Protein AF-A0A1Q9L5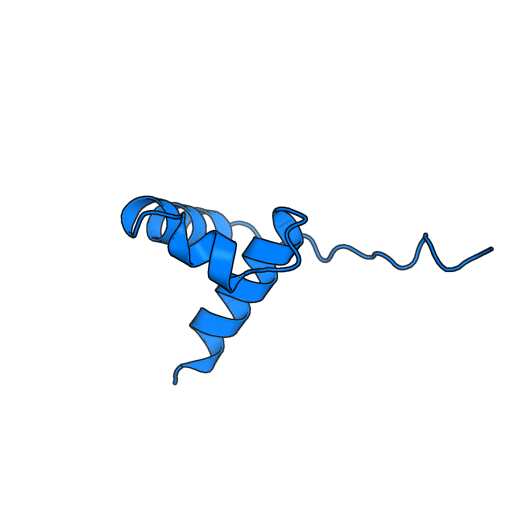H8-F1 (afdb_monomer_lite)

InterPro domains:
  IPR009350 Minor tail T [TIGR01715] (5-56)

Sequence (56 aa):
MFDGELSFALKLAREMGRPDWRAMLAGMSSTEYADWHRFYSTHYFHDVLLDMHFSG

Foldseek 3Di:
DCPVVVVLLCLVCVLVVHNCSVVVVVPDDPVRSVVSVVVCVPPPRPPPCPVVPPPD

Secondary structure (DSSP, 8-state):
--HHHHHHHHHHHHHTT-S-HHHHHHHS-HHHHHHHHHHTTTSPPP---TTSSS--

pLDDT: mean 77.89, std 13.16, range [45.78, 90.38]

Organism: Escherichia coli (NCBI:txid562)

Structure (mmCIF, N/CA/C/O backbone):
data_AF-A0A1Q9L5H8-F1
#
_entry.id   AF-A0A1Q9L5H8-F1
#
loop_
_atom_site.group_PDB
_atom_site.id
_atom_site.type_symbol
_atom_site.label_atom_id
_atom_site.label_alt_id
_atom_site.label_comp_id
_atom_site.label_asym_id
_atom_site.label_entity_id
_atom_site.label_seq_id
_atom_site.pdbx_PDB_ins_code
_atom_site.Cartn_x
_atom_site.Cartn_y
_atom_site.Cartn_z
_atom_site.occupancy
_atom_site.B_iso_or_equiv
_atom_site.auth_seq_id
_atom_site.auth_comp_id
_atom_site.auth_asym_id
_atom_site.auth_atom_id
_atom_site.pdbx_PDB_model_num
ATOM 1 N N . MET A 1 1 ? 4.401 -13.129 13.085 1.00 54.09 1 MET A N 1
ATOM 2 C CA . MET A 1 1 ? 3.674 -11.872 13.379 1.00 54.09 1 MET A CA 1
ATOM 3 C C . MET A 1 1 ? 3.898 -10.771 12.331 1.00 54.09 1 MET A C 1
ATOM 5 O O . MET A 1 1 ? 3.114 -9.842 12.325 1.00 54.09 1 MET A O 1
ATOM 9 N N . PHE A 1 2 ? 4.874 -10.887 11.412 1.00 56.03 2 PHE A N 1
ATOM 10 C CA . PHE A 1 2 ? 5.137 -9.896 10.343 1.00 56.03 2 PHE A CA 1
ATOM 11 C C . PHE A 1 2 ? 4.503 -10.218 8.973 1.00 56.03 2 PHE A C 1
ATOM 13 O O . PHE A 1 2 ? 4.698 -9.485 8.011 1.00 56.03 2 PHE A O 1
ATOM 20 N N . ASP A 1 3 ? 3.753 -11.317 8.861 1.00 66.56 3 ASP A N 1
ATOM 21 C CA . ASP A 1 3 ? 3.260 -11.813 7.567 1.00 66.56 3 ASP A CA 1
ATOM 22 C C . ASP A 1 3 ? 2.153 -10.921 6.965 1.00 66.56 3 ASP A C 1
ATOM 24 O O . ASP A 1 3 ? 2.097 -10.706 5.756 1.00 66.56 3 ASP A O 1
ATOM 28 N N . GLY A 1 4 ? 1.322 -10.310 7.819 1.00 75.25 4 GLY A N 1
ATOM 29 C CA . GLY A 1 4 ? 0.202 -9.466 7.391 1.00 75.25 4 GLY A CA 1
ATOM 30 C C . GLY A 1 4 ? 0.624 -8.158 6.717 1.00 75.25 4 GLY A C 1
ATOM 31 O O . GLY A 1 4 ? 0.028 -7.776 5.714 1.00 75.25 4 GLY A O 1
ATOM 32 N N . GLU A 1 5 ? 1.675 -7.502 7.215 1.00 81.69 5 GLU A N 1
ATOM 33 C CA . GLU A 1 5 ? 2.172 -6.236 6.651 1.00 81.69 5 GLU A CA 1
ATOM 34 C C . GLU A 1 5 ? 2.836 -6.445 5.287 1.00 81.69 5 GLU A C 1
ATOM 36 O O . GLU A 1 5 ? 2.581 -5.702 4.341 1.00 81.69 5 GLU A O 1
ATOM 41 N N . LEU A 1 6 ? 3.636 -7.509 5.155 1.00 83.69 6 LEU A N 1
ATOM 42 C CA . LEU A 1 6 ? 4.255 -7.870 3.882 1.00 83.69 6 LEU A CA 1
ATOM 43 C C . LEU A 1 6 ? 3.190 -8.253 2.844 1.00 83.69 6 LEU A C 1
ATOM 45 O O . LEU A 1 6 ? 3.246 -7.810 1.698 1.00 83.69 6 LEU A O 1
ATOM 49 N N . SER A 1 7 ? 2.192 -9.043 3.256 1.00 84.25 7 SER A N 1
ATOM 50 C CA . SER A 1 7 ? 1.061 -9.424 2.405 1.00 84.25 7 SER A CA 1
ATOM 51 C C . SER A 1 7 ? 0.261 -8.202 1.945 1.00 84.25 7 SER A C 1
ATOM 53 O O . SER A 1 7 ? -0.098 -8.108 0.770 1.00 84.25 7 SER A O 1
ATOM 55 N N . PHE A 1 8 ? 0.032 -7.234 2.837 1.00 85.81 8 PHE A N 1
ATOM 56 C CA . PHE A 1 8 ? -0.633 -5.976 2.508 1.00 85.81 8 PHE A CA 1
ATOM 57 C C . PHE A 1 8 ? 0.160 -5.166 1.479 1.00 85.81 8 PHE A C 1
ATOM 59 O O . PHE A 1 8 ? -0.393 -4.782 0.450 1.00 85.81 8 PHE A O 1
ATOM 66 N N . ALA A 1 9 ? 1.462 -4.968 1.702 1.00 86.12 9 ALA A N 1
ATOM 67 C CA . ALA A 1 9 ? 2.314 -4.226 0.778 1.00 86.12 9 ALA A CA 1
ATOM 68 C C . ALA A 1 9 ? 2.371 -4.872 -0.617 1.00 86.12 9 ALA A C 1
ATOM 70 O O . ALA A 1 9 ? 2.336 -4.167 -1.627 1.00 86.12 9 ALA A O 1
ATOM 71 N N . LEU A 1 10 ? 2.404 -6.207 -0.684 1.00 86.56 10 LEU A N 1
ATOM 72 C CA . LEU A 1 10 ? 2.352 -6.955 -1.942 1.00 86.56 10 LEU A CA 1
ATOM 73 C C . LEU A 1 10 ? 1.013 -6.776 -2.667 1.00 86.56 10 LEU A C 1
ATOM 75 O O . LEU A 1 10 ? 1.001 -6.562 -3.878 1.00 86.56 10 LEU A O 1
ATOM 79 N N . LYS A 1 11 ? -0.111 -6.844 -1.947 1.00 86.00 11 LYS A N 1
ATOM 80 C CA . LYS A 1 11 ? -1.449 -6.631 -2.523 1.00 86.00 11 LYS A CA 1
ATOM 81 C C . LYS A 1 11 ? -1.635 -5.194 -3.005 1.00 86.00 11 LYS A C 1
ATOM 83 O O . LYS A 1 11 ? -2.079 -4.992 -4.129 1.00 86.00 11 LYS A O 1
ATOM 88 N N . LEU A 1 12 ? -1.202 -4.215 -2.214 1.00 87.19 12 LEU A N 1
ATOM 89 C CA . LEU A 1 12 ? -1.251 -2.801 -2.577 1.00 87.19 12 LEU A CA 1
ATOM 90 C C . LEU A 1 12 ? -0.385 -2.495 -3.802 1.00 87.19 12 LEU A C 1
ATOM 92 O O . LEU A 1 12 ? -0.831 -1.799 -4.708 1.00 87.19 12 LEU A O 1
ATOM 96 N N . ALA A 1 13 ? 0.824 -3.054 -3.880 1.00 87.25 13 ALA A N 1
ATOM 97 C CA . ALA A 1 13 ? 1.676 -2.880 -5.053 1.00 87.25 13 ALA A CA 1
ATOM 98 C C . ALA A 1 13 ? 1.044 -3.473 -6.317 1.00 87.25 13 ALA A C 1
ATOM 100 O O . ALA A 1 13 ? 1.067 -2.835 -7.371 1.00 87.25 13 ALA A O 1
ATOM 101 N N . ARG A 1 14 ? 0.411 -4.647 -6.200 1.00 84.38 14 ARG A N 1
ATOM 102 C CA . ARG A 1 14 ? -0.328 -5.277 -7.303 1.00 84.38 14 ARG A CA 1
ATOM 103 C C . ARG A 1 14 ? -1.515 -4.434 -7.760 1.00 84.38 14 ARG A C 1
ATOM 105 O O . ARG A 1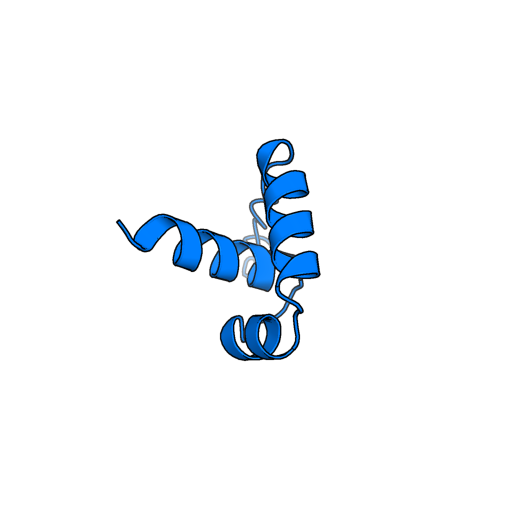 14 ? -1.674 -4.251 -8.961 1.00 84.38 14 ARG A O 1
ATOM 112 N N . GLU A 1 15 ? -2.287 -3.888 -6.828 1.00 85.75 15 GLU A N 1
ATOM 113 C CA . GLU A 1 15 ? -3.411 -2.986 -7.112 1.00 85.75 15 GLU A CA 1
ATOM 114 C C . GLU A 1 15 ? -2.953 -1.717 -7.853 1.00 85.75 15 GLU A C 1
ATOM 116 O O . GLU A 1 15 ? -3.586 -1.263 -8.801 1.00 85.75 15 GLU A O 1
ATOM 121 N N . MET A 1 16 ? -1.782 -1.186 -7.494 1.00 82.56 16 MET A N 1
ATOM 122 C CA . MET A 1 16 ? -1.164 -0.040 -8.174 1.00 82.56 16 MET A CA 1
ATOM 123 C C . MET A 1 16 ? -0.502 -0.405 -9.518 1.00 82.56 16 MET A C 1
ATOM 125 O O . MET A 1 16 ? 0.101 0.460 -10.160 1.00 82.56 16 MET A O 1
ATOM 129 N N . GLY A 1 17 ? -0.541 -1.676 -9.940 1.00 81.25 17 GLY A N 1
ATOM 130 C CA . GLY A 1 17 ? 0.133 -2.166 -11.149 1.00 81.25 17 GLY A CA 1
ATOM 131 C C . GLY A 1 17 ? 1.664 -2.111 -11.069 1.00 81.25 17 GLY A C 1
ATOM 132 O O . GLY A 1 17 ? 2.348 -2.068 -12.094 1.00 81.25 17 GLY A O 1
ATOM 133 N N . ARG A 1 18 ? 2.224 -2.065 -9.855 1.00 82.50 18 ARG A N 1
ATOM 134 C CA . ARG A 1 18 ? 3.662 -1.958 -9.589 1.00 82.50 18 ARG A CA 1
ATOM 135 C C . ARG A 1 18 ? 4.205 -3.339 -9.196 1.00 82.50 18 ARG A C 1
ATOM 137 O O . ARG A 1 18 ? 3.852 -3.841 -8.131 1.00 82.50 18 ARG A O 1
ATOM 144 N N . PRO A 1 19 ? 5.097 -3.954 -9.992 1.00 77.81 19 PRO A N 1
ATOM 145 C CA . PRO A 1 19 ? 5.743 -5.207 -9.594 1.00 77.81 19 PRO A CA 1
ATOM 146 C C . PRO A 1 19 ? 6.698 -5.015 -8.398 1.00 77.81 19 PRO A C 1
ATOM 148 O O . PRO A 1 19 ? 6.889 -5.929 -7.597 1.00 77.81 19 PRO A O 1
ATOM 151 N N . ASP A 1 20 ? 7.248 -3.808 -8.228 1.00 86.69 20 ASP A N 1
ATOM 152 C CA . ASP A 1 20 ? 8.231 -3.481 -7.193 1.00 86.69 20 ASP A CA 1
ATOM 153 C C . ASP A 1 20 ? 7.604 -2.833 -5.951 1.00 86.69 20 ASP A C 1
ATOM 155 O O . ASP A 1 20 ? 7.692 -1.620 -5.731 1.00 86.69 20 ASP A O 1
ATOM 159 N N . TRP A 1 21 ? 7.022 -3.657 -5.075 1.00 86.25 21 TRP A N 1
ATOM 160 C CA . TRP A 1 21 ? 6.440 -3.199 -3.804 1.00 86.25 21 TRP A CA 1
ATOM 161 C C . TRP A 1 21 ? 7.451 -2.473 -2.903 1.00 86.25 21 TRP A C 1
ATOM 163 O O . TRP A 1 21 ? 7.093 -1.528 -2.209 1.00 86.25 21 TRP A O 1
ATOM 173 N N . ARG A 1 22 ? 8.733 -2.857 -2.945 1.00 87.19 22 ARG A N 1
ATOM 174 C CA . ARG A 1 22 ? 9.802 -2.214 -2.159 1.00 87.19 22 ARG A 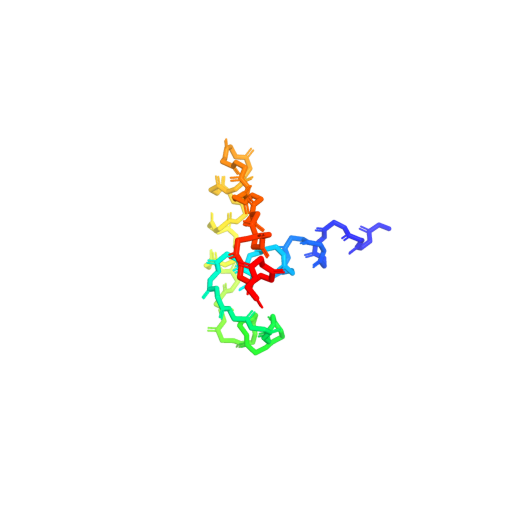CA 1
ATOM 175 C C . ARG A 1 22 ? 10.058 -0.779 -2.603 1.00 87.19 22 ARG A C 1
ATOM 177 O O . ARG A 1 22 ? 10.232 0.088 -1.757 1.00 87.19 22 ARG A O 1
ATOM 184 N N . ALA A 1 23 ? 10.088 -0.539 -3.914 1.00 88.38 23 ALA A N 1
ATOM 185 C CA . ALA A 1 23 ? 10.263 0.800 -4.469 1.00 88.38 23 ALA A CA 1
ATOM 186 C C . ALA A 1 23 ? 9.022 1.661 -4.210 1.00 88.38 23 ALA A C 1
ATOM 188 O O . ALA A 1 23 ? 9.152 2.834 -3.872 1.00 88.38 23 ALA A O 1
ATOM 189 N N . MET A 1 24 ? 7.830 1.057 -4.290 1.00 86.88 24 MET A N 1
ATOM 190 C CA . MET A 1 24 ? 6.584 1.718 -3.907 1.00 86.88 24 MET A CA 1
ATOM 191 C C . MET A 1 24 ? 6.606 2.138 -2.433 1.00 86.88 24 MET A C 1
ATOM 193 O O . MET A 1 24 ? 6.363 3.302 -2.146 1.00 86.88 24 MET A O 1
ATOM 197 N N . LEU A 1 25 ? 6.955 1.233 -1.512 1.00 86.75 25 LEU A N 1
ATOM 198 C CA . LEU A 1 25 ? 7.058 1.558 -0.087 1.00 86.75 25 LEU A CA 1
ATOM 199 C C . LEU A 1 25 ? 8.146 2.594 0.201 1.00 86.75 25 LEU A C 1
ATOM 201 O O . LEU A 1 25 ? 7.927 3.487 1.005 1.00 86.75 25 LEU A O 1
ATOM 205 N N . ALA A 1 26 ? 9.304 2.501 -0.456 1.00 87.81 26 ALA A N 1
ATOM 206 C CA . ALA A 1 26 ? 10.390 3.463 -0.271 1.00 87.81 26 ALA A CA 1
ATOM 207 C C . ALA A 1 26 ? 10.021 4.880 -0.746 1.00 87.81 26 ALA A C 1
ATOM 209 O O . ALA A 1 26 ? 10.574 5.854 -0.240 1.00 87.81 26 ALA A O 1
ATOM 210 N N . GLY A 1 27 ? 9.110 4.994 -1.717 1.00 86.75 27 GLY A N 1
ATOM 211 C CA . GLY A 1 27 ? 8.578 6.270 -2.195 1.00 86.75 27 GLY A CA 1
ATOM 212 C C . GLY A 1 27 ? 7.321 6.749 -1.466 1.00 86.75 27 GLY A C 1
ATOM 213 O O . GLY A 1 27 ? 6.916 7.887 -1.683 1.00 86.75 27 GLY A O 1
ATOM 214 N N . MET A 1 28 ? 6.701 5.910 -0.633 1.00 87.44 28 MET A N 1
ATOM 215 C CA . MET A 1 28 ? 5.439 6.203 0.045 1.00 87.44 28 MET A CA 1
ATOM 216 C C . MET A 1 28 ? 5.708 6.680 1.471 1.00 87.44 28 MET A C 1
ATOM 218 O O . MET A 1 28 ? 6.443 6.046 2.230 1.00 87.44 28 MET A O 1
ATOM 222 N N . SER A 1 29 ? 5.102 7.799 1.858 1.00 87.75 29 SER A N 1
ATOM 223 C CA . SER A 1 29 ? 5.209 8.289 3.230 1.00 87.75 29 SER A CA 1
ATOM 224 C C . SER A 1 29 ? 4.480 7.363 4.206 1.00 87.75 29 SER A C 1
ATOM 226 O O . SER A 1 29 ? 3.462 6.754 3.872 1.00 87.75 29 SER A O 1
ATOM 228 N N . SER A 1 30 ? 4.942 7.309 5.457 1.00 83.25 30 SER A N 1
ATOM 229 C CA . SER A 1 30 ? 4.299 6.543 6.534 1.00 83.25 30 SER A CA 1
ATOM 230 C C . SER A 1 30 ? 2.814 6.894 6.688 1.00 83.25 30 SER A C 1
ATOM 232 O O . SER A 1 30 ? 1.994 6.031 6.992 1.00 83.25 30 SER A O 1
ATOM 234 N N . THR A 1 31 ? 2.462 8.162 6.453 1.00 88.56 31 THR A N 1
ATOM 235 C CA . THR A 1 31 ? 1.080 8.657 6.510 1.00 88.56 31 THR A CA 1
ATOM 236 C C . THR A 1 31 ? 0.245 8.146 5.340 1.00 88.56 31 THR A C 1
ATOM 238 O O . THR A 1 31 ? -0.897 7.751 5.543 1.00 88.56 31 THR A O 1
ATOM 241 N N . GLU A 1 32 ? 0.817 8.112 4.133 1.00 88.94 32 GLU A N 1
ATOM 242 C CA . GLU A 1 32 ? 0.145 7.565 2.950 1.00 88.94 32 GLU A CA 1
ATOM 243 C C . GLU A 1 32 ? -0.094 6.066 3.120 1.00 88.94 32 GLU A C 1
ATOM 245 O O . GLU A 1 32 ? -1.198 5.587 2.884 1.00 88.94 32 GLU A O 1
ATOM 250 N N . TYR A 1 33 ? 0.901 5.326 3.612 1.00 86.31 33 TYR A N 1
ATOM 251 C CA . TYR A 1 33 ? 0.752 3.898 3.886 1.00 86.31 33 TYR A CA 1
ATOM 252 C C . TYR A 1 33 ? -0.349 3.615 4.922 1.00 86.31 33 TYR A C 1
ATOM 254 O O . TYR A 1 33 ? -1.169 2.715 4.734 1.00 86.31 33 TYR A O 1
ATOM 262 N N . ALA A 1 34 ? -0.413 4.412 5.994 1.00 87.94 34 ALA A N 1
ATOM 263 C CA . ALA A 1 34 ? -1.467 4.307 7.002 1.00 87.94 34 ALA A CA 1
ATOM 264 C C . ALA A 1 34 ? -2.861 4.651 6.445 1.00 87.94 34 ALA A C 1
ATOM 266 O O . ALA A 1 34 ? -3.846 4.019 6.837 1.00 87.94 34 ALA A O 1
ATOM 267 N N . ASP A 1 35 ? -2.952 5.615 5.526 1.00 90.38 35 ASP A N 1
ATOM 268 C CA . ASP A 1 35 ? -4.204 5.971 4.857 1.00 90.38 35 ASP A CA 1
ATOM 269 C C . ASP A 1 35 ? -4.707 4.823 3.969 1.00 90.38 35 ASP A C 1
ATOM 271 O O . ASP A 1 35 ? -5.847 4.377 4.125 1.00 90.38 35 ASP A O 1
ATOM 275 N N . TRP A 1 36 ? -3.824 4.225 3.160 1.00 89.19 36 TRP A N 1
ATOM 276 C CA . TRP A 1 36 ? -4.141 3.022 2.383 1.00 89.19 36 TRP A CA 1
ATOM 277 C C . TRP A 1 36 ? -4.569 1.858 3.272 1.00 89.19 36 TRP A C 1
ATOM 279 O O . TRP A 1 36 ? -5.537 1.167 2.959 1.00 89.19 36 TRP A O 1
ATOM 289 N N . HIS A 1 37 ? -3.889 1.649 4.400 1.00 86.94 37 HIS A N 1
ATOM 290 C CA . HIS A 1 37 ? -4.255 0.604 5.353 1.00 86.94 37 HIS A CA 1
ATOM 291 C C . HIS A 1 37 ? -5.649 0.835 5.950 1.00 86.94 37 HIS A C 1
ATOM 293 O O . HIS A 1 37 ? -6.409 -0.113 6.148 1.00 86.94 37 HIS A O 1
ATOM 299 N N . ARG A 1 38 ? -6.029 2.093 6.202 1.00 88.12 38 ARG A N 1
ATOM 300 C CA . ARG A 1 38 ? -7.373 2.449 6.676 1.00 88.12 38 ARG A CA 1
ATOM 301 C C . ARG A 1 38 ? -8.427 2.273 5.584 1.00 88.12 38 ARG A C 1
ATOM 303 O O . ARG A 1 38 ? -9.515 1.781 5.876 1.00 88.12 38 ARG A O 1
ATOM 310 N N . PHE A 1 39 ? -8.100 2.628 4.347 1.00 87.38 39 PHE A N 1
ATOM 311 C CA . PHE A 1 39 ? -8.977 2.470 3.191 1.00 87.38 39 PHE A CA 1
ATOM 312 C C . PHE A 1 39 ? -9.273 0.991 2.893 1.00 87.38 39 PHE A C 1
ATOM 314 O O . PHE A 1 39 ? -10.436 0.592 2.802 1.00 87.38 39 PHE A O 1
ATOM 321 N N . TYR A 1 40 ? -8.232 0.156 2.843 1.00 84.94 40 TYR A N 1
ATOM 322 C CA . TYR A 1 40 ? -8.334 -1.289 2.603 1.00 84.94 40 TYR A CA 1
ATOM 323 C C . TYR A 1 40 ? -8.697 -2.109 3.854 1.00 84.94 40 TYR A C 1
ATOM 325 O O . TYR A 1 40 ? -8.839 -3.328 3.796 1.00 84.94 40 TYR A O 1
ATOM 333 N N . SER A 1 41 ? -8.890 -1.456 5.004 1.00 82.25 41 SER A N 1
ATOM 334 C CA . SER A 1 41 ? -9.512 -2.097 6.167 1.00 82.25 41 SER A CA 1
ATOM 335 C C . SER A 1 41 ? -11.015 -2.304 5.966 1.00 82.25 41 SER A C 1
ATOM 337 O O . SER A 1 41 ? -11.600 -3.153 6.637 1.00 82.25 41 SER A O 1
ATOM 339 N N . THR A 1 42 ? -11.646 -1.514 5.095 1.00 82.88 42 THR A N 1
ATOM 340 C CA . THR A 1 42 ? -13.077 -1.609 4.764 1.00 82.88 42 THR A CA 1
ATOM 341 C C . THR A 1 42 ? -13.322 -1.962 3.302 1.00 82.88 42 THR A C 1
ATOM 343 O O . THR A 1 42 ? -14.378 -2.507 2.985 1.00 82.88 42 THR A O 1
ATOM 346 N N . HIS A 1 43 ? -12.352 -1.702 2.425 1.00 79.50 43 HIS A N 1
ATOM 347 C CA . HIS A 1 43 ? -12.365 -2.140 1.035 1.00 79.50 43 HIS A CA 1
ATOM 348 C C . HIS A 1 43 ? -11.468 -3.360 0.862 1.00 79.50 43 HIS A C 1
ATOM 350 O O . HIS A 1 43 ? -10.326 -3.372 1.305 1.00 79.50 43 HIS A O 1
ATOM 356 N N . TYR A 1 44 ? -11.972 -4.397 0.204 1.00 75.62 44 TYR A N 1
ATOM 357 C CA . TYR A 1 44 ? -11.135 -5.529 -0.171 1.00 75.62 44 TYR A CA 1
ATOM 358 C C . TYR A 1 44 ? -10.272 -5.141 -1.373 1.00 75.62 44 TYR A C 1
ATOM 360 O O . TYR A 1 44 ? -10.728 -4.411 -2.252 1.00 75.62 44 TYR A O 1
ATOM 368 N N . PHE A 1 45 ? -9.030 -5.632 -1.407 1.00 78.62 45 PHE A N 1
ATOM 369 C CA . PHE A 1 45 ? -8.216 -5.576 -2.621 1.00 78.62 45 PHE A CA 1
ATOM 370 C C . PHE A 1 45 ? -8.976 -6.249 -3.755 1.00 78.62 45 PHE A C 1
ATOM 372 O O . PHE A 1 45 ? -9.587 -7.303 -3.537 1.00 78.62 45 PHE A O 1
ATOM 379 N N . HIS A 1 46 ? -8.931 -5.669 -4.950 1.00 72.62 46 HIS A N 1
ATOM 380 C CA . HIS A 1 46 ? -9.439 -6.391 -6.098 1.00 72.62 46 HIS A CA 1
ATOM 381 C C . HIS A 1 46 ? -8.531 -7.599 -6.314 1.00 72.62 46 HIS A C 1
ATOM 383 O O . HIS A 1 46 ? -7.333 -7.469 -6.579 1.00 72.62 46 HIS A O 1
ATOM 389 N N . ASP A 1 47 ? -9.109 -8.794 -6.186 1.00 63.22 47 ASP A N 1
ATOM 390 C CA . ASP A 1 47 ? -8.515 -9.998 -6.745 1.00 63.22 47 ASP A CA 1
ATOM 391 C C . ASP A 1 47 ? -8.485 -9.766 -8.252 1.00 63.22 47 ASP A C 1
ATOM 393 O O . ASP A 1 47 ? -9.474 -9.943 -8.966 1.00 63.22 47 ASP A O 1
ATOM 397 N N . VAL A 1 48 ? -7.363 -9.223 -8.719 1.00 58.91 48 VAL A N 1
ATOM 398 C CA . VAL A 1 48 ? -7.092 -9.042 -10.131 1.00 58.91 48 VAL A CA 1
ATOM 399 C C . VAL A 1 48 ? -7.009 -10.465 -10.688 1.00 58.91 48 VAL A C 1
ATOM 401 O O . VAL A 1 48 ? -5.979 -11.138 -10.641 1.00 58.91 48 VAL A O 1
ATOM 404 N N . LEU A 1 49 ? -8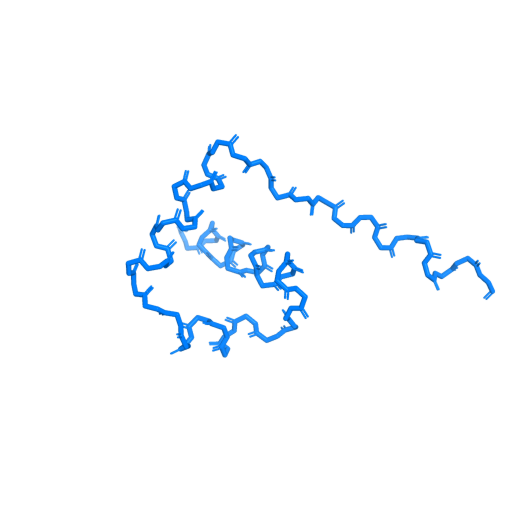.158 -10.969 -11.140 1.00 55.44 49 LEU A N 1
ATOM 405 C CA . LEU A 1 49 ? -8.284 -12.161 -11.964 1.00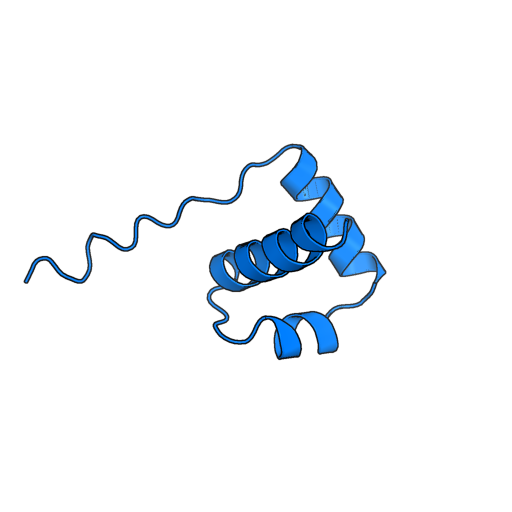 55.44 49 LEU A CA 1
ATOM 406 C C . LEU A 1 49 ? -7.655 -11.816 -13.313 1.00 55.44 49 LEU A C 1
ATOM 408 O O . LEU A 1 49 ? -8.325 -11.623 -14.325 1.00 55.44 49 LEU A O 1
ATOM 412 N N . LEU A 1 50 ? -6.329 -11.712 -13.321 1.00 54.44 50 LEU A N 1
ATOM 413 C CA . LEU A 1 50 ? -5.494 -11.650 -14.511 1.00 54.44 50 LEU A CA 1
ATOM 414 C C . LEU A 1 50 ? -5.429 -13.054 -15.149 1.00 54.44 50 LEU A C 1
ATOM 416 O O . LEU A 1 50 ? -4.372 -13.516 -15.550 1.00 54.44 50 LEU A O 1
ATOM 420 N N . ASP A 1 51 ? -6.578 -13.727 -15.248 1.00 52.72 51 ASP A N 1
ATOM 421 C CA . ASP A 1 51 ? -6.766 -15.003 -15.950 1.00 52.72 51 ASP A CA 1
ATOM 422 C C . ASP A 1 51 ? -7.301 -14.794 -17.380 1.00 52.72 51 ASP A C 1
ATOM 424 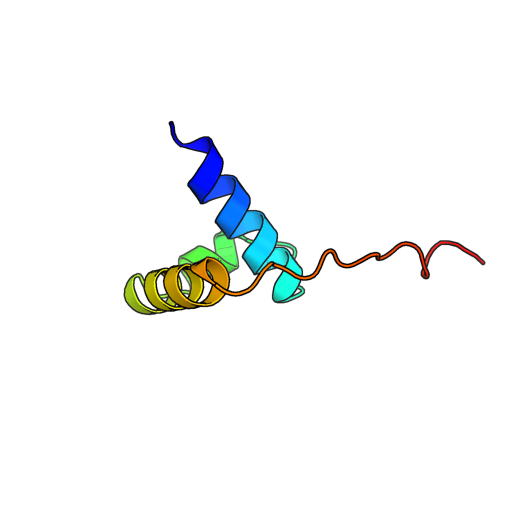O O . ASP A 1 51 ? -7.542 -15.743 -18.115 1.00 52.72 51 ASP A O 1
ATOM 428 N N . MET A 1 52 ? -7.460 -13.542 -17.834 1.00 53.94 52 MET A N 1
ATOM 429 C CA . MET A 1 52 ? -7.919 -13.255 -19.204 1.00 53.94 52 MET A CA 1
ATOM 430 C C . MET A 1 52 ? -6.800 -13.043 -20.232 1.00 53.94 52 MET A C 1
ATOM 432 O O . MET A 1 52 ? -7.088 -13.013 -21.422 1.00 53.94 52 MET A O 1
ATOM 436 N N . HIS A 1 53 ? -5.534 -12.923 -19.817 1.00 56.00 53 HIS A N 1
ATOM 437 C CA . HIS A 1 53 ? -4.423 -12.678 -20.754 1.00 56.00 53 HIS A CA 1
ATOM 438 C C . HIS A 1 53 ? -3.680 -13.946 -21.215 1.00 56.00 53 HIS A C 1
ATOM 440 O O . HIS A 1 53 ? -2.838 -13.846 -22.101 1.00 56.00 53 HIS A O 1
ATOM 446 N N . PHE A 1 54 ? -4.004 -15.127 -20.672 1.00 51.88 54 PHE A N 1
ATOM 447 C CA . PHE A 1 54 ? -3.433 -16.418 -21.097 1.00 51.88 54 PHE A CA 1
ATOM 448 C C . PHE A 1 54 ? -4.465 -17.374 -21.728 1.00 51.88 54 PHE A C 1
ATOM 450 O O . PHE A 1 54 ? -4.248 -18.580 -21.779 1.00 51.88 54 PHE A O 1
ATOM 457 N N . SER A 1 55 ? -5.584 -16.847 -22.234 1.00 49.44 55 SER A N 1
ATOM 458 C CA . SER A 1 55 ? -6.497 -17.582 -23.122 1.00 49.44 55 SER A CA 1
ATOM 459 C C . SER A 1 55 ? -6.353 -17.041 -24.547 1.00 49.44 55 SER A C 1
ATOM 461 O O . SER A 1 55 ? -7.169 -16.238 -24.995 1.00 49.44 55 SER A O 1
ATOM 463 N N . GLY A 1 56 ? -5.277 -17.432 -25.231 1.00 45.78 56 GLY A N 1
ATOM 464 C CA . GLY A 1 56 ? -4.997 -17.076 -26.624 1.00 45.78 56 GLY A CA 1
ATOM 465 C C . GLY A 1 56 ? -3.856 -17.896 -27.191 1.00 45.78 56 GLY A C 1
ATOM 466 O O . GLY A 1 56 ? -2.727 -17.715 -26.690 1.00 45.78 56 GLY A O 1
#

Radius of gyration: 12.74 Å; chains: 1; bounding box: 24×26×40 Å